Protein AF-A0A0D0QS45-F1 (afdb_monomer_lite)

Secondary structure (DSSP, 8-state):
-GGGT----S----HHHHHGGG---SS---SS-HHHHTT----SSS---HHHHHHHHHHHHHTTSS-HHHHHHHHHHHHHHHTT-GGGHHHHHHHHHHHHHHHH--TT-S-----S----

pLDDT: mean 78.13, std 18.14, range [40.16, 97.5]

Structure (mmCIF, N/CA/C/O backbone):
data_AF-A0A0D0QS45-F1
#
_entry.id   AF-A0A0D0QS45-F1
#
loop_
_atom_site.group_PDB
_atom_site.id
_atom_site.type_symbol
_atom_site.label_atom_id
_atom_site.label_alt_id
_atom_site.label_comp_id
_atom_site.label_asym_id
_atom_site.label_entity_id
_atom_site.label_seq_id
_atom_site.pdbx_PDB_ins_code
_atom_site.Cartn_x
_atom_site.Cartn_y
_atom_site.Cartn_z
_atom_site.occupancy
_atom_site.B_iso_or_equiv
_atom_site.auth_seq_id
_atom_site.auth_comp_id
_atom_site.auth_asym_id
_atom_site.auth_atom_id
_atom_site.pdbx_PDB_model_num
ATOM 1 N N . MET A 1 1 ? 25.463 5.439 1.991 1.00 47.62 1 MET A N 1
ATOM 2 C CA . MET A 1 1 ? 24.561 4.647 2.863 1.00 47.62 1 MET A CA 1
ATOM 3 C C . MET A 1 1 ? 23.206 4.482 2.178 1.00 47.62 1 MET A C 1
ATOM 5 O O . MET A 1 1 ? 22.594 5.491 1.845 1.00 47.62 1 MET A O 1
ATOM 9 N N . LEU A 1 2 ? 22.785 3.235 1.929 1.00 47.31 2 LEU A N 1
ATOM 10 C CA . LEU A 1 2 ? 21.718 2.759 1.015 1.00 47.31 2 LEU A CA 1
ATOM 11 C C . LEU A 1 2 ? 20.435 3.604 0.871 1.00 47.31 2 LEU A C 1
ATOM 13 O O . LEU A 1 2 ? 19.839 3.616 -0.200 1.00 47.31 2 LEU A O 1
ATOM 17 N N 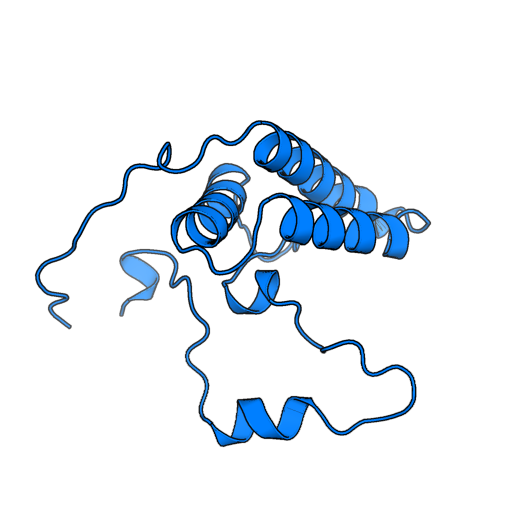. LYS A 1 3 ? 20.053 4.378 1.892 1.00 49.97 3 LYS A N 1
ATOM 18 C CA . LYS A 1 3 ? 18.935 5.339 1.848 1.00 49.97 3 LYS A CA 1
ATOM 19 C C . LYS A 1 3 ? 19.052 6.397 0.736 1.00 49.97 3 LYS A C 1
ATOM 21 O O . LYS A 1 3 ? 18.045 6.981 0.359 1.00 49.97 3 LYS A O 1
ATOM 26 N N . LYS A 1 4 ? 20.263 6.663 0.224 1.00 53.59 4 LYS A N 1
ATOM 27 C CA . LYS A 1 4 ? 20.498 7.590 -0.903 1.00 53.59 4 LYS A CA 1
ATOM 28 C C . LYS A 1 4 ? 20.263 6.965 -2.290 1.00 53.59 4 LYS A C 1
ATOM 30 O O . LYS A 1 4 ? 20.169 7.715 -3.251 1.00 53.59 4 LYS A O 1
ATOM 35 N N . LEU A 1 5 ? 20.190 5.634 -2.398 1.00 57.72 5 LEU A N 1
ATOM 36 C CA . LEU A 1 5 ? 20.096 4.909 -3.678 1.00 57.72 5 LEU A CA 1
ATOM 37 C C . LEU A 1 5 ? 18.683 4.383 -3.977 1.00 57.72 5 LEU A C 1
ATOM 39 O O . LEU A 1 5 ? 18.396 4.016 -5.111 1.00 57.72 5 LEU A O 1
ATOM 43 N N . GLY A 1 6 ? 17.791 4.355 -2.983 1.00 60.78 6 GLY A N 1
ATOM 44 C CA . GLY A 1 6 ? 16.416 3.898 -3.162 1.00 60.78 6 GLY A CA 1
ATOM 45 C C . GLY A 1 6 ? 15.685 3.649 -1.845 1.00 60.78 6 GLY A C 1
ATOM 46 O O . GLY A 1 6 ? 16.206 3.906 -0.757 1.00 60.78 6 GLY A O 1
ATOM 47 N N . ILE A 1 7 ? 14.458 3.140 -1.957 1.00 60.97 7 ILE A N 1
ATOM 48 C CA . ILE A 1 7 ? 13.631 2.717 -0.823 1.00 60.97 7 ILE A CA 1
ATOM 49 C C . ILE A 1 7 ? 13.853 1.216 -0.626 1.00 60.97 7 ILE A C 1
ATOM 51 O O . ILE A 1 7 ? 13.592 0.427 -1.531 1.00 60.97 7 ILE A O 1
ATOM 55 N N . ILE A 1 8 ? 14.349 0.825 0.549 1.00 64.19 8 ILE A N 1
ATOM 56 C CA . ILE A 1 8 ? 14.486 -0.589 0.916 1.00 64.19 8 ILE A CA 1
ATOM 57 C C . ILE A 1 8 ? 13.081 -1.151 1.143 1.00 64.19 8 ILE A C 1
ATOM 59 O O . ILE A 1 8 ? 12.337 -0.631 1.973 1.00 64.19 8 ILE A O 1
ATOM 63 N N . LEU A 1 9 ? 12.734 -2.200 0.395 1.00 54.78 9 LEU A N 1
ATOM 64 C CA . LEU A 1 9 ? 11.401 -2.800 0.407 1.00 54.78 9 LEU A CA 1
ATOM 65 C C . LEU A 1 9 ? 11.196 -3.831 1.514 1.00 54.78 9 LEU A C 1
ATOM 67 O O . LEU A 1 9 ? 10.060 -4.186 1.758 1.00 54.78 9 LEU A O 1
ATOM 71 N N . CYS A 1 10 ? 12.235 -4.327 2.185 1.00 56.94 10 CYS A N 1
ATOM 72 C CA . CYS A 1 10 ? 12.086 -5.272 3.292 1.00 56.94 10 CYS A CA 1
ATOM 73 C C . CYS A 1 10 ? 12.610 -4.681 4.603 1.00 56.94 10 CYS A C 1
ATOM 75 O O . CYS A 1 10 ? 13.666 -4.043 4.654 1.00 56.94 10 CYS A O 1
ATOM 77 N N . ARG A 1 11 ? 11.884 -4.913 5.700 1.00 58.69 11 ARG A N 1
ATOM 78 C CA . ARG A 1 11 ? 12.406 -4.650 7.041 1.00 58.69 11 ARG A CA 1
ATOM 79 C C . ARG A 1 11 ? 13.596 -5.576 7.304 1.00 58.69 11 ARG A C 1
ATOM 81 O O . ARG A 1 11 ? 13.438 -6.791 7.347 1.00 58.69 11 ARG A O 1
ATOM 88 N N . VAL A 1 12 ? 14.772 -5.001 7.547 1.00 61.62 12 VAL A N 1
ATOM 89 C CA . VAL A 1 12 ? 15.890 -5.741 8.147 1.00 61.62 12 VAL A CA 1
ATOM 90 C C . VAL A 1 12 ? 15.581 -5.875 9.636 1.00 61.62 12 VAL A C 1
ATOM 92 O O . VAL A 1 12 ? 15.544 -4.881 10.359 1.00 61.62 12 VAL A O 1
ATOM 95 N N . THR A 1 13 ? 15.283 -7.088 10.085 1.00 57.66 13 THR A N 1
ATOM 96 C CA . THR A 1 13 ? 14.958 -7.401 11.481 1.00 57.66 13 THR A CA 1
ATOM 97 C C . THR A 1 13 ? 15.707 -8.652 11.901 1.00 57.66 13 THR A C 1
ATOM 99 O O . THR A 1 13 ? 15.864 -9.580 11.112 1.00 57.66 13 THR A O 1
ATOM 102 N N . ASP A 1 14 ? 16.167 -8.682 13.148 1.00 57.78 14 ASP A N 1
ATOM 103 C CA . ASP A 1 14 ? 16.712 -9.896 13.736 1.00 57.78 14 ASP A CA 1
ATOM 104 C C . ASP A 1 14 ? 15.585 -10.894 14.067 1.00 57.78 14 ASP A C 1
ATOM 106 O O . ASP A 1 14 ? 14.419 -10.525 14.255 1.00 57.78 14 ASP A O 1
ATOM 110 N N . ILE A 1 15 ? 15.947 -12.177 14.126 1.00 56.53 15 ILE A N 1
ATOM 111 C CA . ILE A 1 15 ? 15.024 -13.295 14.376 1.00 56.53 15 ILE A CA 1
ATOM 112 C C . ILE A 1 15 ? 14.303 -13.154 15.725 1.00 56.53 15 ILE A C 1
ATOM 114 O O . ILE A 1 15 ? 13.143 -13.552 15.847 1.00 56.53 15 ILE A O 1
ATOM 118 N N . LYS A 1 16 ? 14.955 -12.566 16.738 1.00 58.53 16 LYS A N 1
ATOM 119 C CA . LYS A 1 16 ? 14.378 -12.426 18.080 1.00 58.53 16 LYS A CA 1
ATOM 120 C C . LYS A 1 16 ? 13.241 -11.407 18.041 1.00 58.53 16 LYS A C 1
ATOM 122 O O . LYS A 1 16 ? 12.136 -11.712 18.481 1.00 58.53 16 LYS A O 1
ATOM 127 N N . THR A 1 17 ? 13.464 -10.247 17.429 1.00 61.12 17 THR A N 1
ATOM 128 C CA . THR A 1 17 ? 12.450 -9.194 17.262 1.00 61.12 17 THR A CA 1
ATOM 129 C C . THR A 1 17 ? 11.215 -9.683 16.496 1.00 61.12 17 THR A C 1
ATOM 131 O O . THR A 1 17 ? 10.093 -9.333 16.866 1.00 61.12 17 THR A O 1
ATOM 134 N N . TYR A 1 18 ? 11.391 -10.542 15.484 1.00 57.25 18 TYR A N 1
ATOM 135 C CA . TYR A 1 18 ? 10.274 -11.178 14.774 1.00 57.25 18 TYR A CA 1
ATOM 136 C C . TYR A 1 18 ? 9.454 -12.097 15.701 1.00 57.25 18 TYR A C 1
ATOM 138 O O . TYR A 1 18 ? 8.235 -11.941 15.808 1.00 57.25 18 TYR A O 1
ATOM 146 N N . ALA A 1 19 ? 10.126 -12.991 16.436 1.00 56.38 19 ALA A N 1
ATOM 147 C CA . ALA A 1 19 ? 9.488 -13.977 17.312 1.00 56.38 19 ALA A CA 1
ATOM 148 C C . ALA A 1 19 ? 8.747 -13.361 18.518 1.00 56.38 19 ALA A C 1
ATOM 150 O O . ALA A 1 19 ? 7.692 -13.854 18.916 1.00 56.38 19 ALA A O 1
ATOM 151 N N . PHE A 1 20 ? 9.245 -12.257 19.085 1.00 54.41 20 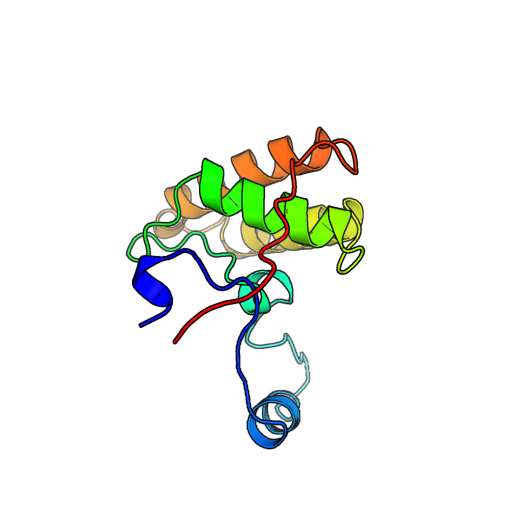PHE A N 1
ATOM 152 C CA . PHE A 1 20 ? 8.625 -11.606 20.251 1.00 54.41 20 PHE A CA 1
ATOM 153 C C . PHE A 1 20 ? 7.370 -10.775 19.929 1.00 54.41 20 PHE A C 1
ATOM 155 O O . PHE A 1 20 ? 6.666 -10.350 20.846 1.00 54.41 20 PHE A O 1
ATOM 162 N N . SER A 1 21 ? 7.045 -10.550 18.653 1.00 52.53 21 SER A N 1
ATOM 163 C CA . SER A 1 21 ? 5.888 -9.732 18.261 1.00 52.53 21 SER A CA 1
ATOM 164 C C . SER A 1 21 ? 4.523 -10.422 18.438 1.00 52.53 21 SER A C 1
ATOM 166 O O . SER A 1 21 ? 3.499 -9.743 18.370 1.00 52.53 21 SER A O 1
ATOM 168 N N . ASN A 1 22 ? 4.494 -11.736 18.710 1.00 47.75 22 ASN A N 1
ATOM 169 C CA . ASN A 1 22 ? 3.284 -12.562 18.598 1.00 47.75 22 ASN A CA 1
ATOM 170 C C . ASN A 1 22 ? 2.598 -12.943 19.932 1.00 47.75 22 ASN A C 1
ATOM 172 O O . ASN A 1 22 ? 1.612 -13.677 19.925 1.00 47.75 22 ASN A O 1
ATOM 176 N N . ASN A 1 23 ? 3.087 -12.464 21.082 1.00 45.53 23 ASN A N 1
ATOM 177 C CA . ASN A 1 23 ? 2.632 -12.923 22.404 1.00 45.53 23 ASN A CA 1
ATOM 178 C C . ASN A 1 23 ? 1.866 -11.856 23.204 1.00 45.53 23 ASN A C 1
ATOM 180 O O . ASN A 1 23 ? 2.367 -11.466 24.249 1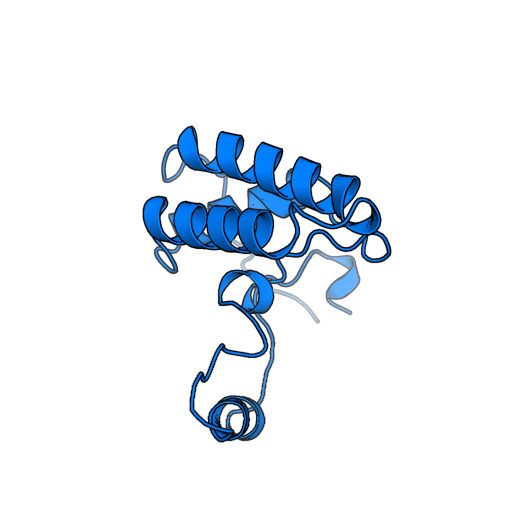.00 45.53 23 ASN A O 1
ATOM 184 N N . ASN A 1 24 ? 0.683 -11.377 22.777 1.00 43.53 24 ASN A N 1
ATOM 185 C CA . ASN A 1 24 ? -0.196 -10.580 23.664 1.00 43.53 24 ASN A CA 1
ATOM 186 C C . ASN A 1 24 ? -1.701 -10.595 23.293 1.00 43.53 24 ASN A C 1
ATOM 188 O O . ASN A 1 24 ? -2.201 -9.642 22.707 1.00 43.53 24 ASN A O 1
ATOM 192 N N . GLY A 1 25 ? -2.429 -11.619 23.767 1.00 40.16 25 GLY A N 1
ATOM 193 C CA . GLY A 1 25 ? -3.824 -11.503 24.236 1.00 40.16 25 GLY A CA 1
ATOM 194 C C . GLY A 1 25 ? -4.987 -11.404 23.226 1.00 40.16 25 GLY A C 1
ATOM 195 O O . GLY A 1 25 ? -5.220 -10.367 22.624 1.00 40.16 25 GLY A O 1
ATOM 196 N N . LYS A 1 26 ? -5.813 -12.468 23.201 1.00 44.97 26 LYS A N 1
ATOM 197 C CA . LYS A 1 26 ? -7.254 -12.624 22.842 1.00 44.97 26 LYS A CA 1
ATOM 198 C C . LYS A 1 26 ? -7.856 -12.009 21.560 1.00 44.97 26 LYS A C 1
ATOM 200 O O . LYS A 1 26 ? -8.893 -12.503 21.141 1.00 44.97 26 LYS A O 1
ATOM 205 N N . TYR A 1 27 ? -7.202 -11.073 20.883 1.00 48.03 27 TYR A N 1
ATOM 206 C CA . TYR A 1 27 ? -7.453 -10.659 19.497 1.00 48.03 27 TYR A CA 1
ATOM 207 C C . TYR A 1 27 ? -6.116 -10.174 18.921 1.00 48.03 27 TYR A C 1
ATOM 209 O O . TYR A 1 27 ? -5.887 -8.976 18.775 1.00 48.03 27 TYR A O 1
ATOM 217 N N . ASN A 1 28 ? -5.187 -11.105 18.677 1.00 45.06 28 ASN A N 1
ATOM 218 C CA . ASN A 1 28 ? -3.813 -10.806 18.255 1.00 45.06 28 ASN A CA 1
ATOM 219 C C . ASN A 1 28 ? -3.767 -10.259 16.816 1.00 45.06 28 ASN A C 1
ATOM 221 O O . ASN A 1 28 ? -3.382 -10.956 15.880 1.00 45.06 28 ASN A O 1
ATOM 225 N N . LEU A 1 29 ? -4.164 -9.003 16.620 1.00 51.50 29 LEU A N 1
ATOM 226 C CA . LEU A 1 29 ? -3.822 -8.257 15.415 1.00 51.50 29 LEU A CA 1
ATOM 227 C C . LEU A 1 29 ? -2.321 -7.964 15.469 1.00 51.50 29 LEU A C 1
ATOM 229 O O . LEU A 1 29 ? -1.835 -7.362 16.429 1.00 51.50 29 LEU A O 1
ATOM 233 N N . ALA A 1 30 ? -1.584 -8.397 14.447 1.00 59.38 30 ALA A N 1
ATOM 234 C CA . ALA A 1 30 ? -0.171 -8.064 14.323 1.00 59.38 30 ALA A CA 1
ATOM 235 C C . ALA A 1 30 ? 0.009 -6.536 14.386 1.00 59.38 30 ALA A C 1
ATOM 237 O O . ALA A 1 30 ? -0.725 -5.792 13.732 1.00 59.38 30 ALA A O 1
ATOM 238 N N . LYS A 1 31 ? 0.995 -6.064 15.165 1.00 62.59 31 LYS A N 1
ATOM 239 C CA . LYS A 1 31 ? 1.312 -4.624 15.286 1.00 62.59 31 LYS A CA 1
ATOM 240 C C . LYS A 1 31 ? 1.601 -3.971 13.931 1.00 62.59 31 LYS A C 1
ATOM 242 O O . LYS A 1 31 ? 1.359 -2.780 13.761 1.00 62.59 31 LYS A O 1
ATOM 247 N N . GLU A 1 32 ? 2.119 -4.749 12.986 1.00 71.12 32 GLU A N 1
ATOM 248 C CA . GLU A 1 32 ? 2.420 -4.334 11.622 1.00 71.12 32 GLU A CA 1
ATOM 249 C C . GLU A 1 32 ? 1.780 -5.333 10.655 1.00 71.12 32 GLU A C 1
ATOM 251 O O . GLU A 1 32 ? 1.952 -6.543 10.792 1.00 71.12 32 GLU A O 1
ATOM 256 N N . SER A 1 33 ? 1.026 -4.831 9.676 1.00 85.31 33 SER A N 1
ATOM 257 C CA . SER A 1 33 ? 0.552 -5.671 8.570 1.00 85.31 33 SER A CA 1
ATOM 258 C C . SER A 1 33 ? 1.720 -6.082 7.673 1.00 85.31 33 SER A C 1
ATOM 260 O O . SER A 1 33 ? 2.724 -5.371 7.606 1.00 85.31 33 SER A O 1
ATOM 262 N N . THR A 1 34 ? 1.564 -7.160 6.899 1.00 86.81 34 THR A N 1
ATOM 263 C CA . THR A 1 34 ? 2.548 -7.545 5.877 1.00 86.81 34 THR A CA 1
ATOM 264 C C . THR A 1 34 ? 2.880 -6.368 4.959 1.00 86.81 34 THR A C 1
ATOM 266 O O . THR A 1 34 ? 4.048 -6.105 4.718 1.00 86.81 34 THR A O 1
ATOM 269 N N . LEU A 1 35 ? 1.897 -5.555 4.554 1.00 90.62 35 LEU A N 1
ATOM 270 C CA . LEU A 1 35 ? 2.154 -4.340 3.770 1.00 90.62 35 LEU A CA 1
ATOM 271 C C . LEU A 1 35 ? 3.158 -3.395 4.463 1.00 90.62 35 LEU A C 1
ATOM 273 O O . LEU A 1 35 ? 4.105 -2.923 3.835 1.00 90.62 35 LEU A O 1
ATOM 277 N N . MET A 1 36 ? 2.991 -3.156 5.766 1.00 88.88 36 MET A N 1
ATOM 278 C CA . MET A 1 36 ? 3.880 -2.286 6.549 1.00 88.88 36 MET A CA 1
ATOM 279 C C . MET A 1 36 ? 5.284 -2.874 6.724 1.00 88.88 36 MET A C 1
ATOM 281 O O . MET A 1 36 ? 6.255 -2.118 6.696 1.00 88.88 36 MET A O 1
ATOM 285 N N . LEU A 1 37 ? 5.408 -4.202 6.830 1.00 85.12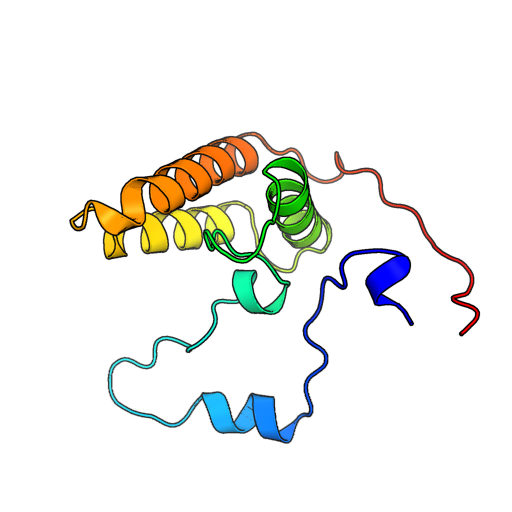 37 LEU A N 1
ATOM 286 C CA . LEU A 1 37 ? 6.707 -4.889 6.858 1.00 85.12 37 LEU A CA 1
ATOM 287 C C . LEU A 1 37 ? 7.508 -4.673 5.568 1.00 85.12 37 LEU A C 1
ATOM 289 O O . LEU A 1 37 ? 8.741 -4.660 5.612 1.00 85.12 37 LEU A O 1
ATOM 293 N N . TYR A 1 38 ? 6.813 -4.443 4.449 1.00 86.06 38 TYR A N 1
ATOM 294 C CA . TYR A 1 38 ? 7.420 -4.093 3.165 1.00 86.06 38 TYR A CA 1
ATOM 295 C C . TYR A 1 38 ? 7.534 -2.574 2.920 1.00 86.06 38 TYR A C 1
ATOM 297 O O . TYR A 1 38 ? 7.739 -2.104 1.800 1.00 86.06 38 TYR A O 1
ATOM 305 N N . GLY A 1 39 ? 7.379 -1.771 3.977 1.00 85.88 39 GLY A N 1
ATOM 306 C CA . GLY A 1 39 ? 7.562 -0.320 3.942 1.00 85.88 39 GLY A CA 1
ATOM 307 C C . GLY A 1 39 ? 6.343 0.478 3.475 1.00 85.88 39 GLY A C 1
ATOM 308 O O . GLY A 1 39 ? 6.394 1.712 3.492 1.00 85.88 39 GLY A O 1
ATOM 309 N N . TYR A 1 40 ? 5.229 -0.169 3.111 1.00 92.12 40 TYR A N 1
ATOM 310 C CA . TYR A 1 40 ? 4.001 0.534 2.738 1.00 92.12 40 TYR A CA 1
ATOM 311 C C . TYR A 1 40 ? 3.426 1.309 3.929 1.00 92.12 40 TYR A C 1
ATOM 313 O O . TYR A 1 40 ? 3.172 0.756 4.999 1.00 92.12 40 TYR A O 1
ATOM 321 N N . ASN A 1 41 ? 3.174 2.604 3.739 1.00 90.75 41 ASN A N 1
ATOM 322 C CA . ASN A 1 41 ? 2.464 3.436 4.705 1.00 90.75 41 ASN A CA 1
ATOM 323 C C . ASN A 1 41 ? 1.832 4.661 4.020 1.00 90.75 41 ASN A C 1
ATOM 325 O O . ASN A 1 41 ? 2.262 5.083 2.948 1.00 90.75 41 ASN A O 1
ATOM 329 N N . VAL A 1 42 ? 0.816 5.244 4.660 1.00 90.62 42 VAL A N 1
ATOM 330 C CA . VAL A 1 42 ? 0.105 6.455 4.192 1.00 90.62 42 VAL A CA 1
ATOM 331 C C . VAL A 1 42 ? 0.282 7.644 5.142 1.00 90.62 42 VAL A C 1
ATOM 333 O O . VAL A 1 42 ? -0.479 8.614 5.092 1.00 90.62 42 VAL A O 1
ATOM 336 N N . ASN A 1 43 ? 1.264 7.557 6.046 1.00 84.50 43 ASN A N 1
ATOM 337 C CA . ASN A 1 43 ? 1.463 8.531 7.113 1.00 84.50 43 ASN A CA 1
ATOM 338 C C . ASN A 1 43 ? 1.673 9.935 6.526 1.00 84.50 43 ASN A C 1
ATOM 340 O O . ASN A 1 43 ? 2.438 10.124 5.589 1.00 84.50 43 ASN A O 1
ATOM 344 N N . ARG A 1 44 ? 1.022 10.941 7.111 1.00 75.69 44 ARG A N 1
ATOM 345 C CA . ARG A 1 44 ? 1.149 12.345 6.705 1.00 75.69 44 ARG A CA 1
ATOM 346 C C . ARG A 1 44 ? 2.575 12.891 6.856 1.00 75.69 44 ARG A C 1
ATOM 348 O O . ARG A 1 44 ? 2.985 13.753 6.093 1.00 75.69 44 ARG A O 1
ATOM 355 N N . LYS A 1 45 ? 3.329 12.385 7.841 1.00 72.69 45 LYS A N 1
ATOM 356 C CA . LYS A 1 45 ? 4.707 12.816 8.139 1.00 72.69 45 LYS A CA 1
ATOM 357 C C . LYS A 1 45 ? 5.770 12.074 7.319 1.00 72.69 45 LYS A C 1
ATOM 359 O O . LYS A 1 45 ? 6.856 12.607 7.126 1.00 72.69 45 LYS A O 1
ATOM 364 N N . SER A 1 46 ? 5.477 10.852 6.867 1.00 63.19 46 SER A N 1
ATOM 365 C CA . SER A 1 46 ? 6.399 10.009 6.092 1.00 63.19 46 SER A CA 1
ATOM 366 C C . SER A 1 46 ? 5.965 10.024 4.632 1.00 63.19 46 SER A C 1
ATOM 368 O O . SER A 1 46 ? 4.923 9.487 4.270 1.00 63.19 46 SER A O 1
ATOM 370 N N . ASN A 1 47 ? 6.730 10.718 3.797 1.00 65.50 47 ASN A N 1
ATOM 371 C CA . ASN A 1 47 ? 6.248 11.272 2.535 1.00 65.50 47 ASN A CA 1
ATOM 372 C C . ASN A 1 47 ? 6.282 10.266 1.362 1.00 65.50 47 ASN A C 1
ATOM 374 O O . ASN A 1 47 ? 6.853 10.560 0.310 1.00 65.50 47 ASN A O 1
ATOM 378 N N . LEU A 1 48 ? 5.704 9.065 1.523 1.00 85.62 48 LEU A N 1
ATOM 379 C CA . LEU A 1 48 ? 5.549 8.149 0.388 1.00 85.62 48 LEU A CA 1
ATOM 380 C C . LEU A 1 48 ? 4.553 8.735 -0.618 1.00 85.62 48 LEU A C 1
ATOM 382 O O . LEU A 1 48 ? 3.337 8.795 -0.379 1.00 85.62 48 LEU A O 1
ATOM 386 N N . LYS A 1 49 ? 5.082 9.141 -1.775 1.00 90.06 49 LYS A N 1
ATOM 387 C CA . LYS A 1 49 ? 4.274 9.604 -2.903 1.00 90.06 49 LYS A CA 1
ATOM 388 C C . LYS A 1 49 ? 3.387 8.465 -3.391 1.00 90.06 49 LYS A C 1
ATOM 390 O O . LYS A 1 49 ? 3.714 7.293 -3.228 1.00 90.06 49 LYS A O 1
ATOM 395 N N . THR A 1 50 ? 2.279 8.806 -4.042 1.00 92.44 50 THR A N 1
ATOM 396 C CA . THR A 1 50 ? 1.345 7.811 -4.595 1.00 92.44 50 THR A CA 1
ATOM 397 C C . THR A 1 50 ? 2.042 6.796 -5.490 1.00 92.44 50 THR A C 1
ATOM 399 O O . THR A 1 50 ? 1.818 5.602 -5.338 1.00 92.44 50 THR A O 1
ATOM 402 N N . VAL A 1 51 ? 2.963 7.260 -6.337 1.00 90.94 51 VAL A N 1
ATOM 403 C CA . VAL A 1 51 ? 3.773 6.379 -7.183 1.00 90.94 51 VAL A CA 1
ATOM 404 C C . VAL A 1 51 ? 4.574 5.390 -6.336 1.00 90.94 51 VAL A C 1
ATOM 406 O O . VAL A 1 51 ? 4.527 4.200 -6.608 1.00 90.94 51 VAL A O 1
ATOM 409 N N . ASP A 1 52 ? 5.259 5.836 -5.284 1.00 91.19 52 ASP A N 1
ATOM 410 C CA . ASP A 1 52 ? 6.093 4.952 -4.460 1.00 91.19 52 ASP A CA 1
ATOM 411 C C . ASP A 1 52 ? 5.254 3.924 -3.692 1.00 91.19 52 ASP A C 1
ATOM 413 O O . ASP A 1 52 ? 5.608 2.748 -3.646 1.00 91.19 52 ASP A O 1
ATOM 417 N N . ARG A 1 53 ? 4.091 4.331 -3.168 1.00 94.88 53 ARG A N 1
ATOM 418 C CA . ARG A 1 53 ? 3.138 3.411 -2.530 1.00 94.88 53 ARG A CA 1
ATOM 419 C C . ARG A 1 53 ? 2.661 2.332 -3.501 1.00 94.88 53 ARG A C 1
ATOM 421 O O . ARG A 1 53 ? 2.698 1.151 -3.173 1.00 94.88 53 ARG A O 1
ATOM 428 N N . GLN A 1 54 ? 2.266 2.728 -4.707 1.00 95.06 54 GLN A N 1
ATOM 429 C CA . GLN A 1 54 ? 1.792 1.811 -5.744 1.00 95.06 54 GLN A CA 1
ATOM 430 C C . GLN A 1 54 ? 2.902 0.886 -6.256 1.00 95.06 54 GLN A C 1
ATOM 432 O O . GLN A 1 54 ? 2.638 -0.285 -6.511 1.00 95.06 54 GLN A O 1
ATOM 437 N N . LYS A 1 55 ? 4.151 1.366 -6.325 1.00 92.44 55 LYS A N 1
ATOM 438 C CA . LYS A 1 55 ? 5.331 0.539 -6.626 1.00 92.44 55 LYS A CA 1
ATOM 439 C C . LYS A 1 55 ? 5.547 -0.558 -5.590 1.00 92.44 55 LYS A C 1
ATOM 441 O O . LYS A 1 55 ? 5.782 -1.698 -5.972 1.00 92.44 55 LYS A O 1
ATOM 446 N N . ILE A 1 56 ? 5.439 -0.230 -4.300 1.00 92.62 56 ILE A N 1
ATOM 447 C CA . ILE A 1 56 ? 5.543 -1.221 -3.219 1.00 92.62 56 ILE A CA 1
ATOM 448 C C . ILE A 1 56 ? 4.461 -2.294 -3.392 1.00 92.62 56 ILE A C 1
ATOM 450 O O . ILE A 1 56 ? 4.765 -3.482 -3.379 1.00 92.62 56 ILE A O 1
ATOM 454 N N . LEU A 1 57 ? 3.207 -1.887 -3.619 1.00 95.19 57 LEU A N 1
ATOM 455 C CA . LEU A 1 57 ? 2.095 -2.826 -3.804 1.00 95.19 57 LEU A CA 1
ATOM 456 C C . LEU A 1 57 ? 2.271 -3.706 -5.050 1.00 95.19 57 LEU A C 1
ATOM 458 O O . LEU A 1 57 ? 2.024 -4.906 -4.980 1.00 95.19 57 LEU A O 1
ATOM 462 N N . ALA A 1 58 ? 2.729 -3.135 -6.167 1.00 94.06 58 ALA A N 1
ATOM 463 C CA . ALA A 1 58 ? 3.038 -3.883 -7.383 1.00 94.06 58 ALA A CA 1
ATOM 464 C C . ALA A 1 58 ? 4.159 -4.910 -7.158 1.00 94.06 58 ALA A C 1
ATOM 466 O O . ALA A 1 58 ? 4.009 -6.059 -7.557 1.00 94.06 58 ALA A O 1
ATOM 467 N N . ALA A 1 59 ? 5.234 -4.530 -6.458 1.00 91.06 59 ALA A N 1
ATOM 468 C CA . ALA A 1 59 ? 6.332 -5.438 -6.130 1.00 91.06 59 ALA A CA 1
ATOM 469 C C . ALA A 1 59 ? 5.874 -6.606 -5.243 1.00 91.06 59 ALA A C 1
ATOM 471 O O . ALA A 1 59 ? 6.234 -7.747 -5.505 1.00 91.06 59 ALA A O 1
ATOM 472 N N . ILE A 1 60 ? 5.028 -6.347 -4.238 1.00 92.25 60 ILE A N 1
ATOM 473 C CA . ILE A 1 60 ? 4.448 -7.397 -3.382 1.00 92.25 60 ILE A CA 1
ATOM 474 C C . ILE A 1 60 ? 3.644 -8.411 -4.214 1.00 92.25 60 ILE A C 1
ATOM 476 O O . ILE A 1 60 ? 3.739 -9.613 -3.956 1.00 92.25 60 ILE A O 1
ATOM 480 N N . ILE A 1 61 ? 2.885 -7.936 -5.211 1.00 92.69 61 ILE A N 1
ATOM 481 C CA . ILE A 1 61 ? 2.113 -8.788 -6.130 1.00 92.69 61 ILE A CA 1
ATOM 482 C C . ILE A 1 61 ? 3.050 -9.587 -7.037 1.00 92.69 61 ILE A C 1
ATOM 484 O O . ILE A 1 61 ? 2.928 -10.805 -7.117 1.00 92.69 61 ILE A O 1
ATOM 488 N N . ASP A 1 62 ? 3.985 -8.919 -7.712 1.00 90.25 62 ASP A N 1
ATOM 489 C CA . ASP A 1 62 ? 4.870 -9.553 -8.696 1.00 90.25 62 ASP A CA 1
ATOM 490 C C . ASP A 1 62 ? 5.831 -10.566 -8.057 1.00 90.25 62 ASP A C 1
ATOM 492 O O . ASP A 1 62 ? 6.232 -11.532 -8.702 1.00 90.25 62 ASP A O 1
ATOM 496 N N . TRP A 1 63 ? 6.189 -10.373 -6.787 1.00 88.81 63 TRP A N 1
ATOM 497 C CA . TRP A 1 63 ? 6.997 -11.314 -6.009 1.00 88.81 63 TRP A CA 1
ATOM 498 C C . TRP A 1 63 ? 6.175 -12.424 -5.342 1.00 88.81 63 TRP A C 1
ATOM 500 O O . TRP A 1 63 ? 6.741 -13.223 -4.600 1.00 88.81 63 TRP A O 1
ATOM 510 N N . ASN A 1 64 ? 4.862 -12.488 -5.590 1.00 88.38 64 ASN A N 1
ATOM 511 C CA . ASN A 1 64 ? 3.940 -13.465 -5.002 1.00 88.38 64 ASN A CA 1
ATOM 512 C C . ASN A 1 64 ? 3.972 -13.504 -3.460 1.00 88.38 64 ASN A C 1
ATOM 514 O O . ASN A 1 64 ? 3.749 -14.552 -2.859 1.00 88.38 64 ASN A O 1
ATOM 518 N N . ILE A 1 65 ? 4.237 -12.366 -2.807 1.00 89.38 65 ILE A N 1
ATOM 519 C CA . ILE A 1 65 ? 4.193 -12.263 -1.338 1.00 89.38 65 ILE A CA 1
ATOM 520 C C . ILE A 1 65 ? 2.742 -12.198 -0.856 1.00 89.38 65 ILE A C 1
ATOM 522 O O . ILE A 1 65 ? 2.389 -12.831 0.134 1.00 89.38 65 ILE A O 1
ATOM 526 N N . LEU A 1 66 ? 1.911 -11.411 -1.547 1.00 92.81 66 LEU A N 1
ATOM 527 C CA . LEU A 1 66 ? 0.463 -11.361 -1.356 1.00 92.81 66 LEU A CA 1
ATOM 528 C C . LEU A 1 66 ? -0.225 -11.286 -2.715 1.00 92.81 66 LEU A C 1
ATOM 530 O O . LEU A 1 66 ? 0.212 -10.578 -3.625 1.00 92.81 66 LEU A O 1
ATOM 534 N N . THR A 1 67 ? -1.365 -11.949 -2.820 1.00 93.25 67 THR A N 1
ATOM 535 C CA . THR A 1 67 ? -2.266 -11.831 -3.961 1.00 93.25 67 THR A CA 1
ATOM 536 C C . THR A 1 67 ? -2.952 -10.463 -3.988 1.00 93.25 67 THR A C 1
ATOM 538 O O . THR A 1 67 ? -3.124 -9.792 -2.965 1.00 93.25 67 THR A O 1
ATOM 541 N N . LYS A 1 68 ? -3.446 -10.064 -5.169 1.00 95.38 68 LYS A N 1
ATOM 542 C CA . LYS A 1 68 ? -4.270 -8.851 -5.324 1.00 95.38 68 LYS A CA 1
ATOM 543 C C . LYS A 1 68 ? -5.425 -8.812 -4.318 1.00 95.38 68 LYS A C 1
ATOM 545 O O . LYS A 1 68 ? -5.674 -7.771 -3.716 1.00 95.38 68 LYS A O 1
ATOM 550 N N . SER A 1 69 ? -6.117 -9.934 -4.130 1.00 94.62 69 SER A N 1
ATOM 551 C CA . SER A 1 69 ? -7.271 -10.033 -3.233 1.00 94.62 69 SER A CA 1
ATOM 552 C C . SER A 1 69 ? -6.893 -9.803 -1.770 1.00 94.62 69 SER A C 1
ATOM 554 O O . SER A 1 69 ? -7.598 -9.074 -1.075 1.00 94.62 69 SER A O 1
ATOM 556 N N . GLU A 1 70 ? -5.766 -10.347 -1.309 1.00 95.38 70 GLU A N 1
ATOM 557 C CA . GLU A 1 70 ? -5.281 -10.136 0.061 1.00 95.38 70 GLU A CA 1
ATOM 558 C C . GLU A 1 70 ? -4.913 -8.671 0.310 1.00 95.38 70 GLU A C 1
ATOM 560 O O . GLU A 1 70 ? -5.313 -8.096 1.323 1.00 95.38 70 GLU A O 1
ATOM 565 N N . ILE A 1 71 ? -4.231 -8.027 -0.643 1.00 96.50 71 ILE A N 1
ATOM 566 C CA . ILE A 1 71 ? -3.914 -6.595 -0.553 1.00 96.50 71 ILE A CA 1
ATOM 567 C C . ILE A 1 71 ? -5.196 -5.754 -0.499 1.00 96.50 71 ILE A C 1
ATOM 569 O O . ILE A 1 71 ? -5.309 -4.856 0.337 1.00 96.50 71 ILE A O 1
ATOM 573 N N . LEU A 1 72 ? -6.185 -6.049 -1.349 1.00 96.75 72 LEU A N 1
ATOM 574 C CA . LEU A 1 72 ? -7.477 -5.354 -1.329 1.00 96.75 72 LEU A CA 1
ATOM 575 C C . LEU A 1 72 ? -8.191 -5.523 0.019 1.00 96.75 72 LEU A C 1
ATOM 577 O O . LEU A 1 72 ? -8.770 -4.558 0.517 1.00 96.75 72 LEU A O 1
ATOM 581 N N . SER A 1 73 ? -8.131 -6.711 0.621 1.00 95.25 73 SER A N 1
ATOM 582 C CA . SER A 1 73 ? -8.683 -6.976 1.953 1.00 95.25 73 SER A CA 1
ATOM 583 C C . SER A 1 73 ? -7.988 -6.154 3.040 1.00 95.25 73 SER A C 1
ATOM 585 O O . SER A 1 73 ? -8.676 -5.537 3.853 1.00 95.25 73 SER A O 1
ATOM 587 N N . TYR A 1 74 ? -6.653 -6.057 3.019 1.00 95.31 74 TYR A N 1
ATOM 588 C CA . TYR A 1 74 ? -5.913 -5.186 3.941 1.00 95.31 74 TYR A CA 1
ATOM 589 C C . TYR A 1 74 ? -6.323 -3.716 3.805 1.00 95.31 74 TYR A C 1
ATOM 591 O O . TYR A 1 74 ? -6.615 -3.062 4.805 1.00 95.31 74 TYR A O 1
ATOM 599 N N . LEU A 1 75 ? -6.384 -3.193 2.577 1.00 96.31 75 LEU A N 1
ATOM 600 C CA . LEU A 1 75 ? -6.743 -1.791 2.340 1.00 96.31 75 LEU A CA 1
ATOM 601 C C . LEU A 1 75 ? -8.180 -1.486 2.783 1.00 96.31 75 LEU A C 1
ATOM 603 O O . LEU A 1 75 ? -8.411 -0.478 3.450 1.00 96.31 75 LEU A O 1
ATOM 607 N N . LYS A 1 76 ? -9.132 -2.383 2.490 1.00 95.38 76 LYS A N 1
ATOM 608 C CA . LYS A 1 76 ? -10.517 -2.271 2.978 1.00 95.38 76 LYS A CA 1
ATOM 609 C C . LYS A 1 76 ? -10.578 -2.253 4.501 1.00 95.38 76 LYS A C 1
ATOM 611 O O . LYS A 1 76 ? -11.281 -1.419 5.063 1.00 95.38 76 LYS A O 1
ATOM 616 N N . PHE A 1 77 ? -9.821 -3.131 5.154 1.00 92.88 77 PHE A N 1
ATOM 617 C CA . PHE A 1 77 ? -9.741 -3.193 6.609 1.00 92.88 77 PHE A CA 1
ATOM 618 C C . PHE A 1 77 ? -9.178 -1.899 7.216 1.00 92.88 77 PHE A C 1
ATOM 620 O O . PHE A 1 77 ? -9.722 -1.391 8.195 1.00 92.88 77 PHE A O 1
ATOM 627 N N . PHE A 1 78 ? -8.135 -1.310 6.621 1.00 92.88 78 PHE A N 1
ATOM 628 C CA . PHE A 1 78 ? -7.597 -0.027 7.089 1.00 92.88 78 PHE A CA 1
ATOM 629 C C . PHE A 1 78 ? -8.607 1.112 6.951 1.00 92.88 78 PHE A C 1
ATOM 631 O O . PHE A 1 78 ? -8.771 1.900 7.884 1.00 92.88 78 PHE A O 1
ATOM 638 N N . ILE A 1 79 ? -9.319 1.169 5.821 1.00 94.19 79 ILE A N 1
ATOM 639 C CA . ILE A 1 79 ? -10.379 2.155 5.590 1.00 94.19 79 ILE A CA 1
ATOM 640 C C . ILE A 1 79 ? -11.498 1.976 6.621 1.00 94.19 79 ILE A C 1
ATOM 642 O O . ILE A 1 79 ? -11.855 2.943 7.291 1.00 94.19 79 ILE A O 1
ATOM 646 N N . SER A 1 80 ? -12.006 0.754 6.817 1.00 93.31 80 SER A N 1
ATOM 647 C CA . SER A 1 80 ? -13.111 0.500 7.752 1.00 93.31 80 SER A CA 1
ATOM 648 C C . SER A 1 80 ? -12.741 0.800 9.203 1.00 93.31 80 SER A C 1
ATOM 650 O O . SER A 1 80 ? -13.581 1.251 9.973 1.00 93.31 80 SER A O 1
ATOM 652 N N . GLN A 1 81 ? -11.482 0.582 9.593 1.00 90.12 81 GLN A N 1
ATOM 653 C CA . GLN A 1 81 ? -11.015 0.925 10.938 1.00 90.12 81 GLN A CA 1
ATOM 654 C C . GLN A 1 81 ? -10.979 2.433 11.210 1.00 90.12 81 GLN A C 1
ATOM 656 O O . GLN A 1 81 ? -10.973 2.836 12.375 1.00 90.12 81 GLN A O 1
ATOM 661 N N . LYS A 1 82 ? -10.861 3.264 10.169 1.00 91.06 82 LYS A N 1
ATOM 662 C CA . LYS A 1 82 ? -10.576 4.702 10.301 1.00 91.06 82 LYS A CA 1
ATOM 663 C C . LYS A 1 82 ? -11.657 5.609 9.723 1.00 91.06 82 LYS A C 1
ATOM 665 O O . LYS A 1 82 ? -11.597 6.809 9.965 1.00 91.06 82 LYS A O 1
ATOM 670 N N . SER A 1 83 ? -12.660 5.058 9.039 1.00 87.12 83 SER A N 1
ATOM 671 C CA . SER A 1 83 ? -13.728 5.804 8.358 1.00 87.12 83 SER A CA 1
ATOM 672 C C . SER A 1 83 ? -14.564 6.708 9.265 1.00 87.12 83 SER A C 1
ATOM 674 O O . SER A 1 83 ? -15.172 7.651 8.776 1.00 87.12 83 SER A O 1
ATOM 676 N N . GLY A 1 84 ? -14.604 6.439 10.572 1.00 88.94 84 GLY A N 1
ATOM 677 C CA . GLY A 1 84 ? -15.351 7.247 11.540 1.00 88.94 84 GLY A CA 1
ATOM 678 C C . GLY A 1 84 ? -14.625 8.494 12.058 1.00 88.94 84 GLY A C 1
ATOM 679 O O . GLY A 1 84 ? -15.209 9.233 12.843 1.00 88.94 84 GLY A O 1
ATOM 680 N N . ASP A 1 85 ? -13.366 8.731 11.678 1.00 90.25 85 ASP A N 1
ATOM 681 C CA . ASP A 1 85 ? -12.554 9.804 12.257 1.00 90.25 85 ASP A CA 1
ATOM 682 C C . ASP A 1 85 ? -11.920 10.683 11.168 1.00 90.25 85 ASP A C 1
ATOM 684 O O . ASP A 1 85 ? -10.999 10.279 10.453 1.00 90.25 85 ASP A O 1
ATOM 688 N N . VAL A 1 86 ? -12.405 11.928 11.099 1.00 89.81 86 VAL A N 1
ATOM 689 C CA . VAL A 1 86 ? -12.059 12.952 10.098 1.00 89.81 86 VAL A CA 1
ATOM 690 C C . VAL A 1 86 ? -10.550 13.188 9.994 1.00 89.81 86 VAL A C 1
ATOM 692 O O . VAL A 1 86 ? -10.043 13.515 8.918 1.00 89.81 86 VAL A O 1
ATOM 695 N N . LYS A 1 87 ? -9.788 12.969 11.076 1.00 90.88 87 LYS A N 1
ATOM 696 C CA . LYS A 1 87 ? -8.328 13.155 11.058 1.00 90.88 87 LYS A CA 1
ATOM 697 C C . LYS A 1 87 ? -7.603 12.166 10.140 1.00 90.88 87 LYS A C 1
ATOM 699 O O . LYS A 1 87 ? -6.443 12.396 9.799 1.00 90.88 87 LYS A O 1
ATOM 704 N N . TYR A 1 88 ? -8.269 11.082 9.741 1.00 91.19 88 TYR A N 1
ATOM 705 C CA . TYR A 1 88 ? -7.741 10.080 8.819 1.00 91.19 88 TYR A CA 1
ATOM 706 C C . TYR A 1 88 ? -8.249 10.226 7.383 1.00 91.19 88 TYR A C 1
ATOM 708 O O . TYR A 1 88 ? -7.860 9.403 6.560 1.00 91.19 88 TYR A O 1
ATOM 716 N N . ASN A 1 89 ? -9.028 11.257 7.038 1.00 92.69 89 ASN A N 1
ATOM 717 C CA . ASN A 1 89 ? -9.543 11.436 5.670 1.00 92.69 89 ASN A CA 1
ATOM 718 C C . ASN A 1 89 ? -8.429 11.373 4.612 1.00 92.69 89 ASN A C 1
ATOM 720 O O . ASN A 1 89 ? -8.526 10.608 3.662 1.00 92.69 89 ASN A O 1
ATOM 724 N N . GLU A 1 90 ? -7.302 12.056 4.843 1.00 92.44 90 GLU A N 1
ATOM 725 C CA . GLU A 1 90 ? -6.160 12.018 3.917 1.00 92.44 90 GLU A CA 1
ATOM 726 C C . GLU A 1 90 ? -5.566 10.600 3.762 1.00 92.44 90 GLU A C 1
ATOM 728 O O . GLU A 1 90 ? -5.117 10.207 2.686 1.00 92.44 90 GLU A O 1
ATOM 733 N N . ALA A 1 91 ? -5.550 9.810 4.839 1.00 93.06 91 ALA A N 1
ATOM 734 C CA . ALA A 1 91 ? -5.088 8.424 4.802 1.00 93.06 91 ALA A CA 1
ATOM 735 C C . ALA A 1 91 ? -6.090 7.517 4.069 1.00 93.06 91 ALA A C 1
ATOM 737 O O . ALA A 1 91 ? -5.678 6.669 3.279 1.00 93.06 91 ALA A O 1
ATOM 738 N N . ILE A 1 92 ? -7.389 7.733 4.289 1.00 94.88 92 ILE A N 1
ATOM 739 C CA . ILE A 1 92 ? -8.485 7.027 3.615 1.00 94.88 92 ILE A CA 1
ATOM 740 C C . ILE A 1 92 ? -8.453 7.294 2.111 1.00 94.88 92 ILE A C 1
ATOM 742 O O . ILE A 1 92 ? -8.551 6.345 1.332 1.00 94.88 92 ILE A O 1
ATOM 746 N N . ASP A 1 93 ? -8.233 8.539 1.693 1.00 94.94 93 ASP A N 1
ATOM 747 C CA . ASP A 1 93 ? -8.110 8.899 0.279 1.00 94.94 93 ASP A CA 1
ATOM 748 C C . ASP A 1 93 ? -6.922 8.182 -0.373 1.00 94.94 93 ASP A C 1
ATOM 750 O O . ASP A 1 93 ? -7.050 7.605 -1.458 1.00 94.94 93 ASP A O 1
ATOM 754 N N . LYS A 1 94 ? -5.773 8.137 0.320 1.00 95.94 94 LYS A N 1
ATOM 755 C CA . LYS A 1 94 ? -4.583 7.401 -0.136 1.00 95.94 94 LYS A CA 1
ATOM 756 C C . LYS A 1 94 ? -4.859 5.901 -0.258 1.00 95.94 94 LYS A C 1
ATOM 758 O O . LYS A 1 94 ? -4.568 5.330 -1.307 1.00 95.94 94 LYS A O 1
ATOM 763 N N . TRP A 1 95 ? -5.453 5.271 0.758 1.00 96.81 95 TRP A N 1
ATOM 764 C CA . TRP A 1 95 ? -5.819 3.850 0.706 1.00 96.81 95 TRP A CA 1
ATOM 765 C C . TRP A 1 95 ? -6.824 3.553 -0.407 1.00 96.81 95 TRP A C 1
ATOM 767 O O . TRP A 1 95 ? -6.676 2.557 -1.109 1.00 96.81 95 TRP A O 1
ATOM 777 N N . THR A 1 96 ? -7.802 4.431 -0.621 1.00 96.50 96 THR A N 1
ATOM 778 C CA . THR A 1 96 ? -8.821 4.279 -1.668 1.00 96.50 96 THR A CA 1
ATOM 779 C C . THR A 1 96 ? -8.208 4.386 -3.065 1.00 96.50 96 THR A C 1
ATOM 781 O O . THR A 1 96 ? -8.532 3.593 -3.954 1.00 96.50 96 THR A O 1
ATOM 784 N N . ALA A 1 97 ? -7.291 5.335 -3.276 1.00 96.75 97 ALA A N 1
ATOM 785 C CA . ALA A 1 97 ? -6.546 5.456 -4.528 1.00 96.75 97 ALA A CA 1
ATOM 786 C C . ALA A 1 97 ? -5.679 4.214 -4.792 1.00 96.75 97 ALA A C 1
ATOM 788 O O . ALA A 1 97 ? -5.675 3.677 -5.903 1.00 96.75 97 ALA A O 1
ATOM 789 N N . ASP A 1 98 ? -4.993 3.722 -3.762 1.00 97.50 98 ASP A N 1
ATOM 790 C CA . ASP A 1 98 ? -4.151 2.531 -3.849 1.00 97.50 98 ASP A CA 1
ATOM 791 C C . ASP A 1 98 ? -4.996 1.260 -4.089 1.00 97.50 98 ASP A C 1
ATOM 793 O O . ASP A 1 98 ? -4.610 0.403 -4.882 1.00 97.50 98 ASP A O 1
ATOM 797 N N . GLN A 1 99 ? -6.201 1.170 -3.514 1.00 97.25 99 GLN A N 1
ATOM 798 C CA . GLN A 1 99 ? -7.153 0.080 -3.757 1.00 97.25 99 GLN A CA 1
ATOM 799 C C . GLN A 1 99 ? -7.598 0.039 -5.227 1.00 97.25 99 GLN A C 1
ATOM 801 O O . GLN A 1 99 ? -7.616 -1.032 -5.838 1.00 97.25 99 GLN A O 1
ATOM 806 N N . LYS A 1 100 ? -7.920 1.200 -5.817 1.00 97.38 100 LYS A N 1
ATOM 807 C CA . LYS A 1 100 ? -8.260 1.310 -7.248 1.00 97.38 100 LYS A CA 1
ATOM 808 C C . LYS A 1 100 ? -7.087 0.902 -8.136 1.00 97.38 100 LYS A C 1
ATOM 810 O O . LYS A 1 100 ? -7.297 0.214 -9.134 1.00 97.38 100 LYS A O 1
ATOM 815 N N . PHE A 1 101 ? -5.865 1.290 -7.777 1.00 97.31 101 PHE A N 1
ATOM 816 C CA . PHE A 1 101 ? -4.664 0.859 -8.490 1.00 97.31 101 PHE A CA 1
ATOM 817 C C . PHE A 1 101 ? -4.507 -0.665 -8.451 1.00 97.31 101 PHE A C 1
ATOM 819 O O . PHE A 1 101 ? -4.426 -1.293 -9.504 1.00 97.31 101 PHE A O 1
ATOM 826 N N . VAL A 1 102 ? -4.541 -1.269 -7.258 1.00 96.94 102 VAL A N 1
ATOM 827 C CA . VAL A 1 102 ? -4.375 -2.721 -7.089 1.00 96.94 102 VAL A CA 1
ATOM 828 C C . VAL A 1 102 ? -5.452 -3.484 -7.846 1.00 96.94 102 VAL A C 1
ATOM 830 O O . VAL A 1 102 ? -5.128 -4.446 -8.530 1.00 96.94 102 VAL A O 1
ATOM 833 N N . ALA A 1 103 ? -6.714 -3.050 -7.801 1.00 96.00 103 ALA A N 1
ATOM 834 C CA . ALA A 1 103 ? -7.793 -3.707 -8.538 1.00 96.00 103 ALA A CA 1
ATOM 835 C C . ALA A 1 103 ? -7.490 -3.807 -10.046 1.00 96.00 103 ALA A C 1
ATOM 837 O O . ALA A 1 103 ? -7.690 -4.864 -10.649 1.00 96.00 103 ALA A O 1
ATOM 838 N N . ASN A 1 104 ? -6.911 -2.753 -10.626 1.00 95.25 104 ASN A N 1
ATOM 839 C CA . ASN A 1 104 ? -6.605 -2.659 -12.055 1.00 95.25 104 ASN A CA 1
ATOM 840 C C . ASN A 1 104 ? -5.192 -3.141 -12.435 1.00 95.25 104 ASN A C 1
ATOM 842 O O . ASN A 1 104 ? -4.887 -3.262 -13.622 1.00 95.25 104 ASN A O 1
ATOM 846 N N . TYR A 1 105 ? -4.329 -3.434 -11.459 1.00 94.44 105 TYR A N 1
ATOM 847 C CA . TYR A 1 105 ? -2.953 -3.852 -11.715 1.00 94.44 105 TYR A CA 1
ATOM 848 C C . TYR A 1 105 ? -2.893 -5.210 -12.435 1.00 94.44 105 TYR A C 1
ATOM 850 O O . TYR A 1 105 ? -3.608 -6.152 -12.074 1.00 94.44 105 TYR A O 1
ATOM 858 N N . LYS A 1 106 ? -2.029 -5.316 -13.449 1.00 89.50 106 LYS A N 1
ATOM 859 C CA . LYS A 1 106 ? -1.738 -6.556 -14.184 1.00 89.50 106 LYS A CA 1
ATOM 860 C C . LYS A 1 106 ? -0.366 -7.068 -13.749 1.00 89.50 106 LYS A C 1
ATOM 862 O O . LYS A 1 106 ? 0.57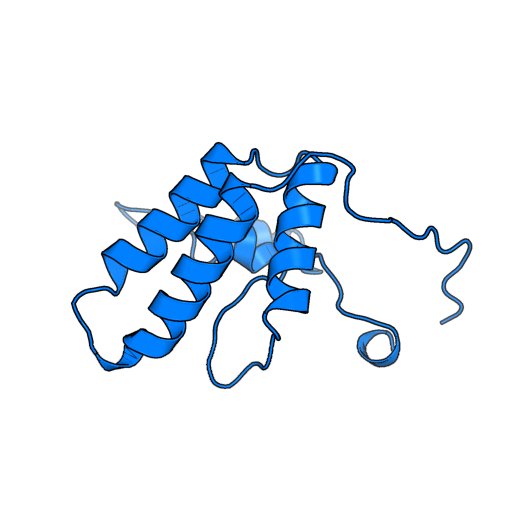7 -6.285 -13.711 1.00 89.50 106 LYS A O 1
ATOM 867 N N . ILE A 1 107 ? -0.275 -8.357 -13.425 1.00 82.81 107 ILE A N 1
ATOM 868 C CA . ILE A 1 107 ? 0.962 -8.997 -12.950 1.00 82.81 107 ILE A CA 1
ATOM 869 C C . ILE A 1 107 ? 2.070 -8.835 -13.999 1.00 82.81 107 ILE A C 1
ATOM 871 O O . ILE A 1 107 ? 1.810 -8.971 -15.196 1.00 82.81 107 ILE A O 1
ATOM 875 N N . GLY A 1 108 ? 3.287 -8.528 -13.547 1.00 75.56 108 GLY A N 1
ATOM 876 C CA . GLY A 1 108 ? 4.466 -8.363 -14.401 1.00 75.56 108 GLY A CA 1
ATOM 877 C C . GLY A 1 108 ? 4.506 -7.052 -15.189 1.00 75.56 108 GLY A C 1
ATOM 878 O O . GLY A 1 108 ? 5.404 -6.854 -16.004 1.00 75.56 108 GLY A O 1
ATOM 879 N N . ASN A 1 109 ? 3.557 -6.139 -14.958 1.00 77.88 109 ASN A N 1
ATOM 880 C CA . ASN A 1 109 ? 3.523 -4.842 -15.634 1.00 77.88 109 ASN A CA 1
ATOM 881 C C . ASN A 1 109 ? 4.497 -3.826 -15.005 1.00 77.88 109 ASN A C 1
ATOM 883 O O . ASN A 1 109 ? 4.719 -2.747 -15.559 1.00 77.88 109 ASN A O 1
ATOM 887 N N . PHE A 1 110 ? 5.086 -4.142 -13.845 1.00 71.00 110 PHE A N 1
ATOM 888 C CA . PHE A 1 110 ? 6.097 -3.305 -13.220 1.00 71.00 110 PHE A CA 1
ATOM 889 C C . PHE A 1 110 ? 7.508 -3.700 -13.666 1.00 71.00 110 PHE A C 1
ATOM 891 O O . PHE A 1 110 ? 7.973 -4.820 -13.459 1.00 71.00 110 PHE A O 1
ATOM 898 N N . LYS A 1 111 ? 8.217 -2.749 -14.284 1.00 67.75 111 LYS A N 1
ATOM 899 C CA . LYS A 1 111 ? 9.566 -2.973 -14.807 1.00 67.75 111 LYS A C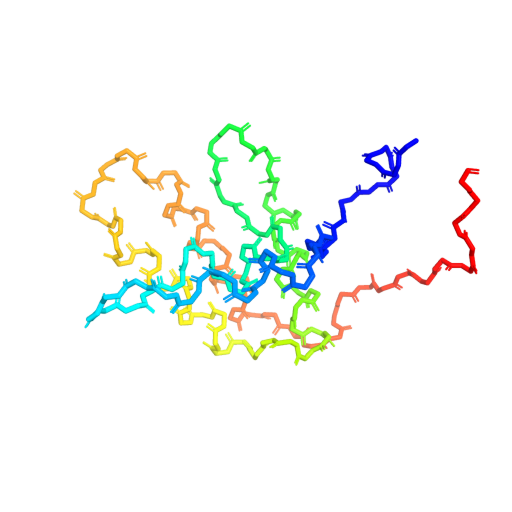A 1
ATOM 900 C C . LYS A 1 111 ? 10.563 -3.124 -13.658 1.00 67.75 111 LYS A C 1
ATOM 902 O O . LYS A 1 111 ? 10.826 -2.172 -12.924 1.00 67.75 111 LYS A O 1
ATOM 907 N N . GLN A 1 112 ? 11.128 -4.319 -13.532 1.00 63.59 112 GLN A N 1
ATOM 908 C CA . GLN A 1 112 ? 12.182 -4.624 -12.571 1.00 63.59 112 GLN A CA 1
ATOM 909 C C . GLN A 1 112 ? 13.553 -4.335 -13.190 1.00 63.59 112 GLN A C 1
ATOM 911 O O . GLN A 1 112 ? 13.770 -4.559 -14.381 1.00 63.59 112 GLN A O 1
ATOM 916 N N . PHE A 1 113 ? 14.481 -3.838 -12.376 1.00 64.88 113 PHE A N 1
ATOM 917 C CA . PHE A 1 113 ? 15.872 -3.628 -12.768 1.00 64.88 113 PHE A CA 1
ATOM 918 C C . PHE A 1 113 ? 16.757 -4.426 -11.814 1.00 64.88 113 PHE A C 1
ATOM 920 O O . PHE A 1 113 ? 16.744 -4.182 -10.608 1.00 64.88 113 PHE A O 1
ATOM 927 N N . GLY A 1 114 ? 17.496 -5.398 -12.350 1.00 55.41 114 GLY A N 1
ATOM 928 C CA . GLY A 1 114 ? 18.503 -6.133 -11.593 1.00 55.41 114 GLY A CA 1
ATOM 929 C C . GLY A 1 114 ? 19.742 -5.268 -11.376 1.00 55.41 114 GLY A C 1
ATOM 930 O O . GLY A 1 114 ? 20.184 -4.576 -12.293 1.00 55.41 114 GLY A O 1
ATOM 931 N N . VAL A 1 115 ? 20.303 -5.305 -10.169 1.00 58.62 115 VAL A N 1
ATOM 932 C CA . VAL A 1 115 ? 21.576 -4.649 -9.852 1.00 58.62 115 VAL A CA 1
ATOM 933 C C . VAL A 1 115 ? 22.609 -5.747 -9.617 1.00 58.62 115 VAL A C 1
ATOM 935 O O . VAL A 1 115 ? 22.455 -6.530 -8.686 1.00 58.62 115 VAL A O 1
ATOM 938 N N . ASN A 1 116 ? 23.638 -5.823 -10.467 1.00 56.91 116 ASN A N 1
ATOM 939 C CA . ASN A 1 116 ? 24.642 -6.900 -10.421 1.00 56.91 116 ASN A CA 1
ATOM 940 C C . ASN A 1 116 ? 25.498 -6.882 -9.147 1.00 56.91 116 ASN A C 1
ATOM 942 O O . ASN A 1 116 ? 25.923 -7.930 -8.676 1.00 56.91 116 ASN A O 1
ATOM 946 N N . ALA A 1 117 ? 25.758 -5.701 -8.590 1.00 47.88 117 ALA A N 1
ATOM 947 C CA . ALA A 1 117 ? 26.467 -5.543 -7.331 1.00 47.88 117 ALA A CA 1
ATOM 948 C C . ALA A 1 117 ? 26.106 -4.195 -6.708 1.00 47.88 117 ALA A C 1
ATOM 950 O O . ALA A 1 117 ? 25.993 -3.185 -7.405 1.00 47.88 117 ALA A O 1
ATOM 951 N N . ILE A 1 118 ? 25.948 -4.179 -5.388 1.00 56.34 118 ILE A N 1
ATOM 952 C CA . ILE A 1 118 ? 25.875 -2.943 -4.615 1.00 56.34 118 ILE A CA 1
ATOM 953 C C . ILE A 1 118 ? 27.259 -2.752 -4.008 1.00 56.34 118 ILE A C 1
ATOM 955 O O . ILE A 1 118 ? 27.606 -3.419 -3.038 1.00 56.34 118 ILE A O 1
ATOM 959 N N . TYR A 1 119 ? 28.059 -1.873 -4.605 1.00 56.00 119 TYR A N 1
ATOM 960 C CA . TYR A 1 119 ? 29.322 -1.452 -4.008 1.00 56.00 119 TYR A CA 1
ATOM 961 C C . TYR A 1 119 ? 29.001 -0.536 -2.818 1.00 56.00 119 TYR A C 1
ATOM 963 O O . TYR A 1 119 ? 28.307 0.472 -2.985 1.00 56.00 119 TYR A O 1
ATOM 971 N N . ILE A 1 120 ? 29.415 -0.952 -1.617 1.00 48.78 120 ILE A N 1
ATOM 972 C CA . ILE A 1 120 ? 29.107 -0.303 -0.331 1.00 48.78 120 ILE A CA 1
ATOM 973 C C . ILE A 1 120 ? 30.294 0.530 0.133 1.00 48.78 120 ILE A C 1
ATOM 975 O O . ILE A 1 120 ? 31.425 0.011 0.034 1.00 48.78 120 ILE A O 1
#

Sequence (120 aa):
MLKKLGIILCRVTDIKTYAFSNNNGKYNLAKESTLMLYGYNVNRKSNLKTVDRQKILAAIIDWNILTKSEILSYLKFFISQKSGDVKYNEAIDKWTADQKFVANYKIGNFKQFGVNAIYI

Foldseek 3Di:
DCVVVDDQQADPDDPVVVVVQQDDDDDRDGPADPLVRRVADQDPVPDQDLVNNLLSVLCCCQVVVDHLVVLLVVLVVVCVVPVVDPVCPSVNVSSVSSSVSSVPDDHPPDDDDDDPDDDD

Radius of gyration: 15.77 Å; chains: 1; bounding box: 45×27×40 Å